Protein AF-R4G732-F1 (afdb_monomer_lite)

Radius of gyration: 10.3 Å; chains: 1; bounding box: 31×19×24 Å

Sequence (49 aa):
MKRRKHSKEFKLQVVKEALEVGNKALVARRYELSPNLVQRWVKAYEEEN

Foldseek 3Di:
DDPPDDDPVRLVVLLVVCVVVVPLCVSCVVVVHDSVVNVVSNVVVVVVD

pLDDT: mean 89.33, std 10.16, range [51.78, 95.81]

Structure (mmCIF, N/CA/C/O backbone):
data_AF-R4G732-F1
#
_entry.id   AF-R4G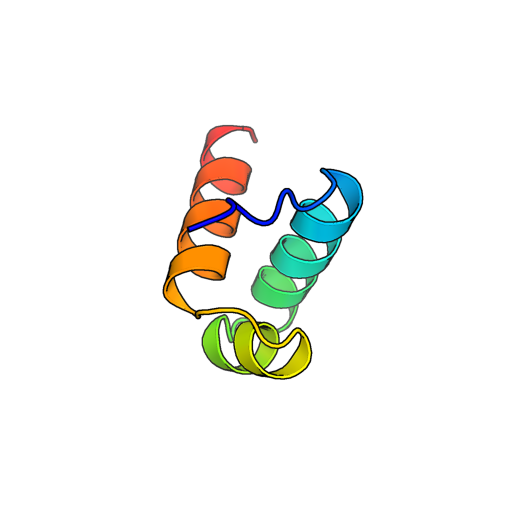732-F1
#
loop_
_atom_site.group_PDB
_atom_site.id
_atom_site.type_symbol
_atom_site.label_atom_id
_atom_site.label_alt_id
_atom_site.label_comp_id
_atom_site.label_asym_id
_atom_site.label_entity_id
_atom_site.label_seq_id
_atom_site.pdbx_PDB_ins_code
_atom_site.Cartn_x
_atom_site.Cartn_y
_atom_site.Cartn_z
_atom_site.occupancy
_atom_site.B_iso_or_equiv
_atom_site.auth_seq_id
_atom_site.auth_comp_id
_atom_site.auth_asym_id
_atom_site.auth_atom_id
_atom_site.pdbx_PDB_model_num
ATOM 1 N N . MET A 1 1 ? 22.740 -4.132 -8.009 1.00 51.78 1 MET A N 1
ATOM 2 C CA . MET A 1 1 ? 21.306 -3.822 -8.229 1.00 51.78 1 MET A CA 1
ATOM 3 C C . MET A 1 1 ? 20.999 -2.455 -7.606 1.00 51.78 1 MET A C 1
ATOM 5 O O . MET A 1 1 ? 21.221 -2.297 -6.411 1.00 51.78 1 MET A O 1
ATOM 9 N N . LYS A 1 2 ? 20.593 -1.432 -8.380 1.00 56.94 2 LYS A N 1
ATOM 10 C CA . LYS A 1 2 ? 20.258 -0.099 -7.828 1.00 56.94 2 LYS A CA 1
ATOM 11 C C . LYS A 1 2 ? 18.923 -0.189 -7.078 1.00 56.94 2 LYS A C 1
ATOM 13 O O . LYS A 1 2 ? 17.919 -0.573 -7.669 1.00 56.94 2 LYS A O 1
ATOM 18 N N . ARG A 1 3 ? 18.895 0.170 -5.789 1.00 63.38 3 ARG A N 1
ATOM 19 C CA . ARG A 1 3 ? 17.636 0.314 -5.037 1.00 63.38 3 ARG A CA 1
ATOM 20 C C . ARG A 1 3 ? 16.844 1.470 -5.649 1.00 63.38 3 ARG A C 1
ATOM 22 O O . ARG A 1 3 ? 17.263 2.619 -5.524 1.00 63.38 3 ARG A O 1
ATOM 29 N N . ARG A 1 4 ? 15.713 1.177 -6.302 1.00 72.00 4 ARG A N 1
ATOM 30 C CA . ARG A 1 4 ? 14.745 2.210 -6.694 1.00 72.00 4 ARG A CA 1
ATOM 31 C C . ARG A 1 4 ? 14.256 2.893 -5.414 1.00 72.00 4 ARG A C 1
ATOM 33 O O . ARG A 1 4 ? 13.672 2.249 -4.543 1.00 72.00 4 ARG A O 1
ATOM 40 N N . LYS A 1 5 ? 14.571 4.179 -5.257 1.00 76.62 5 LYS A N 1
ATOM 41 C CA . LYS A 1 5 ? 14.032 4.996 -4.168 1.00 76.62 5 LYS A CA 1
ATOM 42 C C . LYS A 1 5 ? 12.685 5.535 -4.631 1.00 76.62 5 LYS A C 1
ATOM 44 O O . LYS A 1 5 ? 12.631 6.296 -5.587 1.00 76.62 5 LYS A O 1
ATOM 49 N N . HIS A 1 6 ? 11.621 5.127 -3.953 1.00 84.19 6 HIS A N 1
ATOM 50 C CA . HIS A 1 6 ? 10.308 5.744 -4.108 1.00 84.19 6 HIS A CA 1
ATOM 51 C C . HIS A 1 6 ? 10.199 6.936 -3.156 1.00 84.19 6 HIS A C 1
ATOM 53 O O . HIS A 1 6 ? 10.572 6.818 -1.982 1.00 84.19 6 HIS A O 1
ATOM 59 N N . SER A 1 7 ? 9.688 8.060 -3.658 1.00 88.81 7 SER A N 1
ATOM 60 C CA . SER A 1 7 ? 9.375 9.246 -2.857 1.00 88.81 7 SER A CA 1
ATOM 61 C C . SER A 1 7 ? 8.345 8.917 -1.773 1.00 88.81 7 SER A C 1
ATOM 63 O O . SER A 1 7 ? 7.518 8.022 -1.955 1.00 88.81 7 SER A O 1
ATOM 65 N N . LYS A 1 8 ? 8.384 9.632 -0.640 1.00 88.50 8 LYS A N 1
ATOM 66 C CA . LYS A 1 8 ? 7.431 9.425 0.468 1.00 88.50 8 LYS A CA 1
ATOM 67 C C . LYS A 1 8 ? 5.980 9.584 0.005 1.00 88.50 8 LYS A C 1
ATOM 69 O O . LYS A 1 8 ? 5.152 8.740 0.317 1.00 88.50 8 LYS A O 1
ATOM 74 N N . GLU A 1 9 ? 5.719 10.604 -0.802 1.00 91.00 9 GLU A N 1
ATOM 75 C CA . GLU A 1 9 ? 4.392 10.918 -1.340 1.00 91.00 9 GLU A CA 1
ATOM 76 C C . GLU A 1 9 ? 3.823 9.774 -2.189 1.00 91.00 9 GLU A C 1
ATOM 78 O O . GLU A 1 9 ? 2.698 9.333 -1.973 1.00 91.00 9 GLU A O 1
ATOM 83 N N . PHE A 1 10 ? 4.654 9.186 -3.056 1.00 92.94 10 PHE A N 1
ATOM 84 C CA . PHE A 1 10 ? 4.275 8.019 -3.851 1.00 92.94 10 PHE A CA 1
ATOM 85 C C . PHE A 1 10 ? 3.942 6.804 -2.977 1.00 92.94 10 PHE A C 1
ATOM 87 O O . PHE A 1 10 ? 2.956 6.115 -3.219 1.00 92.94 10 PHE A O 1
ATOM 94 N N . LYS A 1 11 ? 4.742 6.541 -1.934 1.00 92.56 11 LYS A N 1
ATOM 95 C CA . LYS A 1 11 ? 4.450 5.444 -0.999 1.00 92.56 11 LYS A CA 1
ATOM 96 C C . LYS A 1 11 ? 3.114 5.660 -0.293 1.00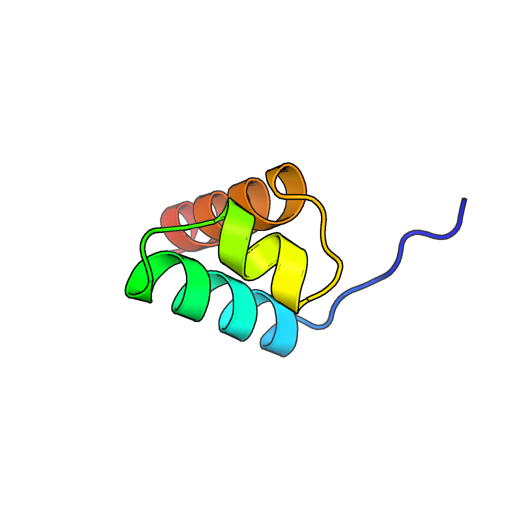 92.56 11 LYS A C 1
ATOM 98 O O . LYS A 1 11 ? 2.344 4.714 -0.191 1.00 92.56 11 LYS A O 1
ATOM 103 N N . LEU A 1 12 ? 2.841 6.886 0.158 1.00 93.88 12 LEU A N 1
ATOM 104 C CA . LEU A 1 12 ? 1.581 7.238 0.814 1.00 93.88 12 LEU A CA 1
ATOM 105 C C . LEU A 1 12 ? 0.386 7.058 -0.123 1.00 93.88 12 LEU A C 1
ATOM 107 O O . LEU A 1 12 ? -0.608 6.473 0.294 1.00 93.88 12 LEU A O 1
ATOM 111 N N . GLN A 1 13 ? 0.492 7.489 -1.382 1.00 95.00 13 GLN A N 1
ATOM 112 C CA . GLN A 1 13 ? -0.557 7.275 -2.382 1.00 95.00 13 GLN A CA 1
ATOM 113 C C . GLN A 1 13 ? -0.862 5.781 -2.560 1.00 95.00 13 GLN A C 1
ATOM 115 O O . GLN A 1 13 ? -2.013 5.366 -2.455 1.00 95.00 13 GLN A O 1
ATOM 120 N N . VAL A 1 14 ? 0.174 4.963 -2.766 1.00 95.19 14 VAL A N 1
ATOM 121 C CA . VAL A 1 14 ? 0.028 3.512 -2.966 1.00 95.19 14 VAL A CA 1
ATOM 122 C C . VAL A 1 14 ? -0.574 2.829 -1.736 1.00 95.19 14 VAL A C 1
ATOM 124 O O . VAL A 1 14 ? -1.409 1.938 -1.876 1.00 95.19 14 VAL A O 1
ATOM 127 N N . VAL A 1 15 ? -0.159 3.226 -0.531 1.00 94.94 15 VAL A N 1
ATOM 128 C CA . VAL A 1 15 ? -0.685 2.666 0.721 1.00 94.94 15 VAL A CA 1
ATOM 129 C C . VAL A 1 15 ? -2.149 3.035 0.929 1.00 94.94 15 VAL A C 1
ATOM 131 O O . VAL A 1 15 ? -2.937 2.145 1.236 1.00 94.94 15 VAL A O 1
ATOM 134 N N . LYS A 1 16 ? -2.524 4.303 0.724 1.00 94.69 16 LYS A N 1
ATOM 135 C CA . LYS A 1 16 ? -3.918 4.750 0.845 1.00 94.69 16 LYS A CA 1
ATOM 136 C C . LYS A 1 16 ? -4.824 3.998 -0.124 1.00 94.69 16 LYS A C 1
ATOM 138 O O . LYS A 1 16 ? -5.781 3.377 0.319 1.00 94.69 16 LYS A O 1
ATOM 143 N N . GLU A 1 17 ? -4.439 3.916 -1.398 1.00 95.38 17 GLU A N 1
ATOM 144 C CA . GLU A 1 17 ? -5.211 3.163 -2.393 1.00 95.38 17 GLU A CA 1
ATOM 145 C C . GLU A 1 17 ? -5.316 1.674 -2.017 1.00 95.38 17 GLU A C 1
ATOM 147 O O . GLU A 1 17 ? -6.375 1.065 -2.150 1.00 95.38 17 GLU A O 1
ATOM 152 N N . ALA A 1 18 ? -4.240 1.068 -1.499 1.00 95.00 18 ALA A N 1
ATOM 153 C CA . ALA A 1 18 ? -4.259 -0.326 -1.055 1.00 95.00 18 ALA A CA 1
ATOM 154 C C . ALA A 1 18 ? -5.182 -0.573 0.150 1.00 95.00 18 ALA A C 1
ATOM 156 O O . ALA A 1 18 ? -5.745 -1.667 0.250 1.00 95.00 18 ALA A O 1
ATOM 157 N N . LEU A 1 19 ? -5.328 0.409 1.044 1.00 92.56 19 LEU A N 1
ATOM 158 C CA . LEU A 1 19 ? -6.256 0.368 2.176 1.00 92.56 19 LEU A CA 1
ATOM 159 C C . LEU A 1 19 ? -7.705 0.595 1.723 1.00 92.56 19 LEU A C 1
ATOM 161 O O . LEU A 1 19 ? -8.579 -0.160 2.133 1.00 92.56 19 LEU A O 1
ATOM 165 N N . GLU A 1 20 ? -7.950 1.558 0.832 1.00 94.38 20 GLU A N 1
ATOM 166 C CA . GLU A 1 20 ? -9.285 1.871 0.299 1.00 94.38 20 GLU A CA 1
ATOM 167 C C . GLU A 1 20 ? -9.853 0.741 -0.571 1.00 94.38 20 GLU A C 1
ATOM 169 O O . GLU A 1 20 ? -11.006 0.347 -0.421 1.00 94.38 20 GLU A O 1
ATOM 174 N N . VAL A 1 21 ? -9.039 0.184 -1.474 1.00 93.25 21 VAL A N 1
ATOM 175 C CA . VAL A 1 21 ? -9.446 -0.918 -2.364 1.00 93.25 21 VAL A CA 1
ATOM 176 C C . VAL A 1 21 ? -9.489 -2.256 -1.614 1.00 93.25 21 VAL A C 1
ATOM 178 O O . VAL A 1 21 ? -10.127 -3.207 -2.065 1.00 93.25 21 VAL A O 1
ATOM 181 N N . GLY A 1 22 ? -8.749 -2.383 -0.507 1.00 90.56 22 GLY A N 1
ATOM 182 C CA . GLY A 1 22 ? -8.593 -3.632 0.245 1.00 90.56 22 GLY A CA 1
ATOM 183 C C . GLY A 1 22 ? -7.796 -4.724 -0.489 1.00 90.56 22 GLY A C 1
ATOM 184 O O . GLY A 1 22 ? -7.585 -5.809 0.053 1.00 90.56 22 GLY A O 1
ATOM 185 N N . ASN A 1 23 ? -7.310 -4.460 -1.711 1.00 91.56 23 ASN A N 1
ATOM 186 C CA . ASN A 1 23 ? -6.570 -5.421 -2.532 1.00 91.56 23 ASN A CA 1
ATOM 187 C C . ASN A 1 23 ? -5.155 -4.929 -2.874 1.00 91.56 23 ASN A C 1
ATOM 189 O O . ASN A 1 23 ? -4.890 -4.342 -3.926 1.00 91.56 23 ASN A O 1
ATOM 193 N N . LYS A 1 24 ? -4.211 -5.262 -1.991 1.00 92.56 24 LYS A N 1
ATOM 194 C CA . LYS A 1 24 ? -2.786 -4.900 -2.092 1.00 92.56 24 LYS A CA 1
ATOM 195 C C . LYS A 1 24 ? -2.118 -5.436 -3.367 1.00 92.56 24 LYS A C 1
ATOM 197 O O . LYS A 1 24 ? -1.234 -4.783 -3.912 1.00 92.56 24 LYS A O 1
ATOM 202 N N . ALA A 1 25 ? -2.528 -6.610 -3.855 1.00 93.44 25 ALA A N 1
ATOM 203 C CA . ALA A 1 25 ? -1.941 -7.225 -5.047 1.00 93.44 25 ALA A CA 1
ATOM 204 C C . ALA A 1 25 ? -2.387 -6.532 -6.341 1.00 93.44 25 ALA A C 1
ATOM 206 O O . ALA A 1 25 ? -1.581 -6.355 -7.255 1.00 93.44 25 ALA A O 1
ATOM 207 N N . LEU A 1 26 ? -3.652 -6.108 -6.402 1.00 94.81 26 LEU A N 1
ATOM 208 C CA . LEU A 1 26 ? -4.177 -5.327 -7.518 1.00 94.81 26 LEU A CA 1
ATOM 209 C C . LEU A 1 26 ? -3.467 -3.975 -7.618 1.00 94.81 26 LEU A C 1
ATOM 211 O O . LEU A 1 26 ? -2.975 -3.617 -8.686 1.00 94.81 26 LEU A O 1
ATOM 215 N N . VAL A 1 27 ? -3.364 -3.263 -6.494 1.00 95.81 27 VAL A N 1
ATOM 216 C CA . VAL A 1 27 ? -2.677 -1.968 -6.431 1.00 95.81 27 VAL A CA 1
ATOM 217 C C . VAL A 1 27 ? -1.203 -2.126 -6.803 1.00 95.81 27 VAL A C 1
ATOM 219 O O . VAL A 1 27 ? -0.701 -1.395 -7.650 1.00 95.81 27 VAL A O 1
ATOM 222 N N . ALA A 1 28 ? -0.519 -3.150 -6.287 1.00 94.94 28 ALA A N 1
ATOM 223 C CA . ALA A 1 28 ? 0.862 -3.428 -6.673 1.00 94.94 28 ALA A CA 1
ATOM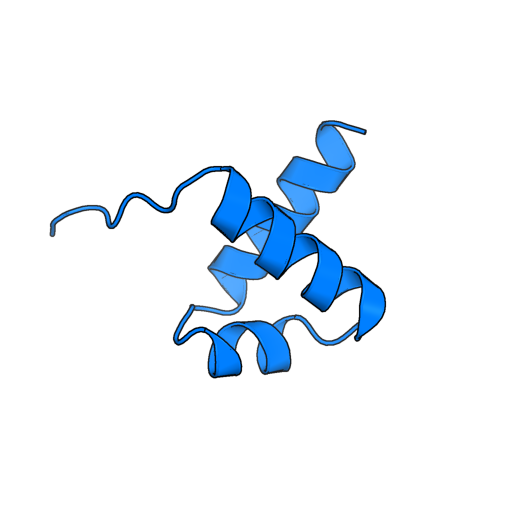 224 C C . ALA A 1 28 ? 1.028 -3.591 -8.194 1.00 94.94 28 ALA A C 1
ATOM 226 O O . ALA A 1 28 ? 1.930 -2.993 -8.770 1.00 94.94 28 ALA A O 1
ATOM 227 N N . ARG A 1 29 ? 0.124 -4.321 -8.863 1.00 94.94 29 ARG A N 1
ATOM 228 C CA . ARG A 1 29 ? 0.156 -4.482 -10.327 1.00 94.94 29 ARG A CA 1
ATOM 229 C C . ARG A 1 29 ? -0.036 -3.166 -11.082 1.00 94.94 29 ARG A C 1
ATOM 231 O O . ARG A 1 29 ? 0.671 -2.951 -12.058 1.00 94.94 29 ARG A O 1
ATOM 238 N N . ARG A 1 30 ? -0.943 -2.289 -10.633 1.00 93.88 30 ARG A N 1
ATOM 239 C CA . ARG A 1 30 ? -1.192 -0.976 -11.266 1.00 93.88 30 ARG A CA 1
ATOM 240 C C .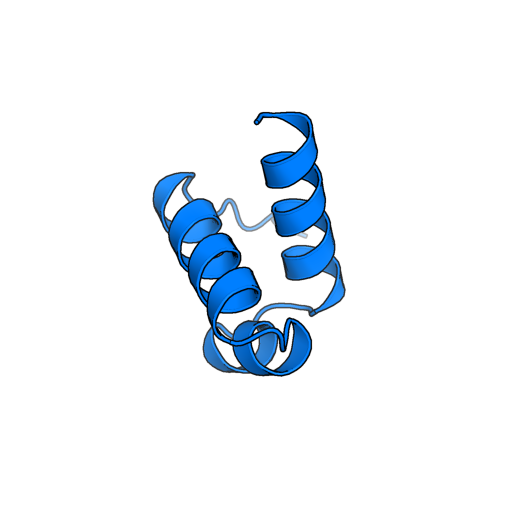 ARG A 1 30 ? 0.048 -0.091 -11.297 1.00 93.88 30 ARG A C 1
ATOM 242 O O . ARG A 1 30 ? 0.279 0.605 -12.276 1.00 93.88 30 ARG A O 1
ATOM 249 N N . TYR A 1 31 ? 0.839 -0.145 -10.231 1.00 92.62 31 TYR A N 1
ATOM 250 C CA . TYR A 1 31 ? 2.049 0.657 -10.072 1.00 92.62 31 TYR A CA 1
ATOM 251 C C . TYR A 1 31 ? 3.336 -0.095 -10.463 1.00 92.62 31 TYR A C 1
ATOM 253 O O . TYR A 1 31 ? 4.431 0.379 -10.162 1.00 92.62 31 TYR A O 1
ATOM 261 N N . GLU A 1 32 ? 3.220 -1.275 -11.088 1.00 92.56 32 GLU A N 1
ATOM 2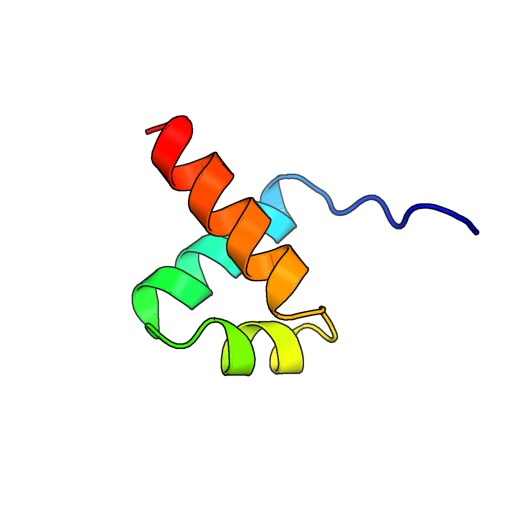62 C CA . GLU A 1 32 ? 4.349 -2.153 -11.443 1.00 92.56 32 GLU A CA 1
ATOM 263 C C . GLU A 1 32 ? 5.272 -2.472 -10.247 1.00 92.56 32 GLU A C 1
ATOM 265 O O . GLU A 1 32 ? 6.499 -2.568 -10.349 1.00 92.56 32 GLU A O 1
ATOM 270 N N . LEU A 1 33 ? 4.665 -2.6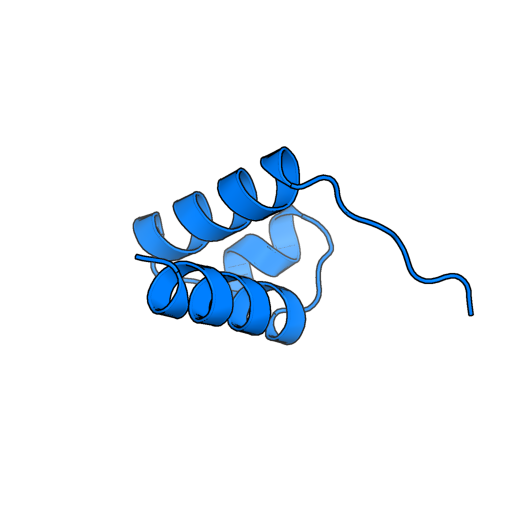31 -9.072 1.00 92.38 33 LEU A N 1
ATOM 271 C CA . LEU A 1 33 ? 5.318 -2.956 -7.813 1.00 92.38 33 LEU A CA 1
ATOM 272 C C . LEU A 1 33 ? 5.116 -4.425 -7.454 1.00 92.38 33 LEU A C 1
ATOM 274 O O . LEU A 1 33 ? 4.169 -5.096 -7.864 1.00 92.38 33 LEU A O 1
ATOM 278 N N . SER A 1 34 ? 5.989 -4.921 -6.584 1.00 92.88 34 SER A N 1
ATOM 279 C CA . SER A 1 34 ? 5.780 -6.216 -5.946 1.00 92.88 34 SER A CA 1
ATOM 280 C C . SER A 1 34 ? 4.718 -6.109 -4.840 1.00 92.88 34 SER A C 1
ATOM 282 O O . SER A 1 34 ? 4.799 -5.197 -4.015 1.00 92.88 34 SER A O 1
ATOM 284 N N . PRO A 1 35 ? 3.783 -7.069 -4.719 1.00 93.31 35 PRO A N 1
ATOM 285 C CA . PRO A 1 35 ? 2.775 -7.064 -3.652 1.00 93.31 35 PRO A CA 1
ATOM 286 C C . PRO A 1 35 ? 3.405 -7.057 -2.253 1.00 93.31 35 PRO A C 1
ATOM 288 O O . PRO A 1 35 ? 2.935 -6.356 -1.360 1.00 93.31 35 PRO A O 1
ATOM 291 N N . ASN A 1 36 ? 4.540 -7.743 -2.086 1.00 94.62 36 ASN A N 1
ATOM 292 C CA . ASN A 1 36 ? 5.296 -7.754 -0.834 1.00 94.62 36 ASN A CA 1
ATOM 293 C C . ASN A 1 36 ? 5.860 -6.365 -0.461 1.00 94.62 36 ASN A C 1
ATOM 295 O O . ASN A 1 36 ? 6.012 -6.045 0.714 1.00 94.62 36 ASN A O 1
ATOM 299 N N . LEU A 1 37 ? 6.164 -5.518 -1.454 1.00 92.94 37 LEU A N 1
ATOM 300 C CA . LEU A 1 37 ? 6.624 -4.146 -1.226 1.00 92.94 37 LEU A CA 1
ATOM 301 C C . LEU A 1 37 ? 5.480 -3.266 -0.716 1.00 92.94 37 LEU A C 1
ATOM 303 O O . LEU A 1 37 ? 5.657 -2.561 0.274 1.00 92.94 37 LEU A O 1
ATOM 307 N N . VAL A 1 38 ? 4.309 -3.364 -1.352 1.00 94.62 38 VAL A N 1
ATOM 308 C CA . VAL A 1 38 ? 3.096 -2.655 -0.923 1.00 94.62 38 VAL A CA 1
ATOM 309 C C . VAL A 1 38 ? 2.704 -3.086 0.488 1.00 94.62 38 VAL A C 1
ATOM 311 O O . VAL A 1 38 ? 2.464 -2.236 1.336 1.00 94.62 38 VAL A O 1
ATOM 314 N N . GLN A 1 39 ? 2.744 -4.387 0.790 1.00 94.62 39 GLN A N 1
ATOM 315 C CA . GLN A 1 39 ? 2.452 -4.889 2.133 1.00 94.62 39 GLN A CA 1
ATOM 316 C C . GLN A 1 39 ? 3.399 -4.325 3.199 1.00 94.62 39 GLN A C 1
ATOM 318 O O . GLN A 1 39 ? 2.946 -3.948 4.276 1.00 94.62 39 GLN A O 1
ATOM 323 N N . ARG A 1 40 ? 4.700 -4.210 2.899 1.00 94.50 40 ARG A N 1
ATOM 324 C CA . ARG A 1 40 ? 5.662 -3.575 3.814 1.00 94.50 40 ARG A CA 1
ATOM 325 C C . ARG A 1 40 ? 5.371 -2.097 4.044 1.00 94.50 40 ARG A C 1
ATOM 327 O O . ARG A 1 40 ? 5.588 -1.622 5.151 1.00 94.50 40 ARG A O 1
ATOM 334 N N . TRP A 1 41 ? 4.936 -1.367 3.019 1.00 94.88 41 TRP A N 1
ATOM 335 C CA . TRP A 1 41 ? 4.590 0.047 3.174 1.00 94.88 41 TRP A CA 1
ATOM 336 C C . TRP A 1 41 ? 3.298 0.239 3.956 1.00 94.88 41 TRP A C 1
ATOM 338 O O . TRP A 1 41 ? 3.255 1.126 4.795 1.00 94.88 41 TRP A O 1
ATOM 348 N N . VAL A 1 42 ? 2.292 -0.609 3.724 1.00 93.88 42 VAL A N 1
ATOM 349 C CA . VAL A 1 42 ? 1.043 -0.588 4.497 1.00 93.88 42 VAL A CA 1
ATOM 350 C C . VAL A 1 42 ? 1.347 -0.844 5.970 1.00 93.88 42 VAL A C 1
ATOM 352 O O . VAL A 1 42 ? 0.980 -0.028 6.800 1.00 93.88 42 VAL A O 1
ATOM 355 N N . LYS A 1 43 ? 2.129 -1.886 6.280 1.00 94.38 43 LYS A N 1
ATOM 356 C CA . LYS A 1 43 ? 2.526 -2.175 7.663 1.00 94.38 43 LYS A CA 1
ATOM 357 C C . LYS A 1 43 ? 3.279 -1.004 8.306 1.00 94.38 43 LYS A C 1
ATOM 359 O O . LYS A 1 43 ? 2.952 -0.603 9.410 1.00 94.38 43 LYS A O 1
ATOM 364 N N . ALA A 1 44 ? 4.252 -0.424 7.600 1.00 92.69 44 ALA A N 1
ATOM 365 C CA . ALA A 1 44 ? 4.997 0.727 8.111 1.00 92.69 44 ALA A CA 1
ATOM 366 C C . ALA A 1 44 ? 4.107 1.961 8.345 1.00 92.69 44 ALA A C 1
ATOM 368 O O . ALA A 1 44 ? 4.393 2.749 9.234 1.00 92.69 44 ALA A O 1
ATOM 369 N N . TYR A 1 45 ? 3.049 2.135 7.551 1.00 92.75 45 TYR A N 1
ATOM 370 C CA . TYR A 1 45 ? 2.073 3.208 7.731 1.00 92.75 45 TYR A CA 1
ATOM 371 C C . TYR A 1 45 ? 1.142 2.960 8.926 1.00 92.75 45 TYR A C 1
ATOM 373 O O . TYR A 1 45 ? 0.810 3.909 9.627 1.00 92.75 45 TYR A O 1
ATOM 381 N N . GLU A 1 46 ? 0.758 1.702 9.167 1.00 89.50 46 GLU A N 1
ATOM 382 C CA . GLU A 1 46 ? -0.015 1.280 10.345 1.00 89.50 46 GLU A CA 1
ATOM 383 C C . GLU A 1 46 ? 0.802 1.341 11.644 1.00 89.50 46 GLU A C 1
ATOM 385 O O . GLU A 1 46 ? 0.228 1.552 12.697 1.00 89.50 46 GLU A O 1
ATOM 390 N N . GLU A 1 47 ? 2.125 1.153 11.593 1.00 91.12 47 GLU A N 1
ATOM 391 C CA . GLU A 1 47 ? 3.007 1.295 12.766 1.00 91.12 47 GLU A CA 1
ATOM 392 C C . GLU A 1 47 ? 3.333 2.766 13.098 1.00 91.12 47 GLU A C 1
ATOM 394 O O . GLU A 1 47 ? 3.767 3.059 14.210 1.00 91.12 47 GLU A O 1
ATOM 399 N N . GLU A 1 48 ? 3.173 3.682 12.137 1.00 82.88 48 GLU A N 1
ATOM 400 C CA . GLU A 1 48 ? 3.443 5.121 12.296 1.00 82.88 48 GLU A CA 1
ATOM 401 C C . GLU A 1 48 ? 2.169 5.951 12.584 1.00 82.88 48 GLU A C 1
ATOM 403 O O . GLU A 1 48 ? 2.280 7.144 12.867 1.00 82.88 48 GLU A O 1
ATOM 408 N N . ASN A 1 49 ? 0.977 5.335 12.545 1.00 64.31 49 ASN A N 1
ATOM 409 C CA . ASN A 1 49 ? -0.298 5.909 13.016 1.00 64.31 49 ASN A CA 1
ATOM 410 C C . ASN A 1 49 ? -0.748 5.242 14.317 1.00 64.31 49 ASN A C 1
ATOM 412 O O . ASN A 1 49 ? -1.380 5.950 15.129 1.00 64.31 49 ASN A O 1
#

InterPro domains:
  IPR002514 Transposase IS3/IS911family [PF01527] (2-47)
  IPR010921 Trp repressor/replication initiator [SSF48295] (1-48)

Organism: NCBI:txid1315967

Secondary structure (DSSP, 8-state):
-------HHHHHHHHHHHHHHS-HHHHHHHTT--HHHHHHHHHHHHHH-